Protein AF-A0A4Y8C1L0-F1 (afdb_monomer_lite)

Secondary structure (DSSP, 8-state):
--HHHHHHHHHHHHHHS---S-EEEEEEEEE-SS--SS--TTSPEEEEEEEEE---TTHHHHHHH--------

pLDDT: mean 92.44, std 6.47, range [72.5, 98.56]

Foldseek 3Di:
DDPVVVVVVQVVQVVVDDDPADKDKDKDWDFDPDDPDPPRPGGDIDIDMDMDHDDDPCPPCCVVVNDDDDDDD

Sequence (73 aa):
FSQKDLENAQIELLKANNFQSNVYIRPLIFLGDGVMGLYHIKAPVRVGIAAWEWGAYLGEEGLEKGIKVKISS

Structure (mmCIF, N/CA/C/O backbone):
data_AF-A0A4Y8C1L0-F1
#
_entry.id   AF-A0A4Y8C1L0-F1
#
loop_
_atom_site.group_PDB
_atom_site.id
_atom_site.type_symbol
_atom_site.label_atom_id
_atom_site.label_alt_id
_atom_site.label_comp_id
_atom_site.label_asym_id
_atom_site.label_entity_id
_atom_site.label_seq_id
_atom_site.pdbx_PDB_ins_code
_atom_site.Cartn_x
_atom_site.Cartn_y
_atom_site.Cartn_z
_atom_site.occupancy
_atom_site.B_iso_or_equiv
_atom_site.auth_seq_id
_atom_site.auth_comp_id
_atom_site.auth_asym_id
_atom_site.auth_atom_id
_atom_site.pdbx_PDB_model_num
ATOM 1 N N . PHE A 1 1 ? 1.893 4.505 -14.493 1.00 92.31 1 PHE A N 1
ATOM 2 C CA . PHE A 1 1 ? 0.490 4.558 -14.044 1.00 92.31 1 PHE A CA 1
ATOM 3 C C . PHE A 1 1 ? 0.130 6.001 -13.767 1.00 92.31 1 PHE A C 1
ATOM 5 O O . PHE A 1 1 ? 0.960 6.712 -13.205 1.00 92.31 1 PHE A O 1
ATOM 12 N N . SER A 1 2 ? -1.045 6.445 -14.198 1.00 97.38 2 SER A N 1
ATOM 13 C CA . SER A 1 2 ? -1.603 7.733 -13.792 1.00 97.38 2 SER A CA 1
ATOM 14 C C . SER A 1 2 ? -2.118 7.659 -12.351 1.00 97.38 2 SER A C 1
ATOM 16 O O . SER A 1 2 ? -2.325 6.571 -11.813 1.00 97.38 2 SER A O 1
ATOM 18 N N . GLN A 1 3 ? -2.362 8.813 -11.727 1.00 97.50 3 GLN A N 1
ATOM 19 C CA . GLN A 1 3 ? -3.030 8.864 -10.424 1.00 97.50 3 GLN A CA 1
ATOM 20 C C . GLN A 1 3 ? -4.378 8.128 -10.465 1.00 97.50 3 GLN A C 1
ATOM 22 O O . GLN A 1 3 ? -4.678 7.333 -9.577 1.00 97.50 3 GLN A O 1
ATOM 27 N N . LYS A 1 4 ? -5.149 8.334 -11.540 1.00 98.38 4 LYS A N 1
ATOM 28 C CA . LYS A 1 4 ? -6.468 7.726 -11.695 1.00 98.38 4 LYS A CA 1
ATOM 29 C C . LYS A 1 4 ? -6.401 6.200 -11.780 1.00 98.38 4 LYS A C 1
ATOM 31 O O . LYS A 1 4 ? -7.243 5.527 -11.191 1.00 98.38 4 LYS A O 1
ATOM 36 N N . ASP A 1 5 ? -5.382 5.661 -12.449 1.00 98.19 5 ASP A N 1
ATOM 37 C CA . ASP A 1 5 ? -5.166 4.210 -12.526 1.00 98.19 5 ASP A CA 1
ATOM 38 C C . ASP A 1 5 ? -4.941 3.615 -11.129 1.00 98.19 5 ASP A C 1
ATOM 40 O O . ASP A 1 5 ? -5.509 2.580 -10.792 1.00 98.19 5 ASP A O 1
ATOM 44 N N . LEU A 1 6 ? -4.144 4.289 -10.291 1.00 98.31 6 LEU A N 1
ATOM 45 C CA . LEU A 1 6 ? -3.816 3.820 -8.942 1.00 98.31 6 LEU A CA 1
ATOM 46 C C . LEU A 1 6 ? -4.993 3.940 -7.968 1.00 98.31 6 LEU A C 1
ATOM 48 O O . LEU A 1 6 ? -5.160 3.087 -7.099 1.00 98.31 6 LEU A O 1
ATOM 52 N N . GLU A 1 7 ? -5.811 4.984 -8.091 1.00 98.25 7 GLU A N 1
ATOM 53 C CA . GLU A 1 7 ? -7.053 5.129 -7.323 1.00 98.25 7 GLU A CA 1
ATOM 54 C C . GLU A 1 7 ? -8.051 4.022 -7.674 1.00 98.25 7 GLU A C 1
ATOM 56 O O . GLU A 1 7 ? -8.600 3.368 -6.787 1.00 98.25 7 GLU A O 1
ATOM 61 N N . ASN A 1 8 ? -8.250 3.776 -8.971 1.00 98.56 8 ASN A N 1
ATOM 62 C CA . ASN A 1 8 ? -9.154 2.732 -9.442 1.00 98.56 8 ASN A CA 1
ATOM 63 C C . ASN A 1 8 ? -8.677 1.344 -8.990 1.00 98.56 8 ASN A C 1
ATOM 65 O O . ASN A 1 8 ? -9.482 0.580 -8.465 1.00 98.56 8 ASN A O 1
ATOM 69 N N . ALA A 1 9 ? -7.375 1.054 -9.090 1.00 98.38 9 ALA A N 1
ATOM 70 C CA . ALA A 1 9 ? -6.808 -0.219 -8.649 1.00 98.38 9 ALA A CA 1
ATOM 71 C C . ALA A 1 9 ? -7.003 -0.475 -7.142 1.00 98.38 9 ALA A C 1
ATOM 73 O O . ALA A 1 9 ? -7.258 -1.608 -6.738 1.00 98.38 9 ALA A O 1
ATOM 74 N N . GLN A 1 10 ? -6.934 0.561 -6.296 1.00 98.44 10 GLN A N 1
ATOM 75 C CA . GLN A 1 10 ? -7.242 0.431 -4.864 1.00 98.44 10 GLN A CA 1
ATOM 76 C C . GLN A 1 10 ? -8.717 0.085 -4.628 1.00 98.44 10 GLN A C 1
ATOM 78 O O . GLN A 1 10 ? -9.024 -0.799 -3.831 1.00 98.44 10 GLN A O 1
ATOM 83 N N . ILE A 1 11 ? -9.633 0.751 -5.336 1.00 97.81 11 ILE A N 1
ATOM 84 C CA . ILE A 1 11 ? -11.074 0.480 -5.238 1.00 97.81 11 ILE A CA 1
ATOM 85 C C . ILE A 1 11 ? -11.394 -0.939 -5.722 1.00 97.81 11 ILE A C 1
ATOM 87 O O . ILE A 1 11 ? -12.175 -1.646 -5.088 1.00 97.81 11 ILE A O 1
ATOM 91 N N . GLU A 1 12 ? -10.804 -1.363 -6.839 1.00 98.25 12 GLU A N 1
ATOM 92 C CA . GLU A 1 12 ? -10.971 -2.711 -7.385 1.00 98.25 12 GLU A CA 1
ATOM 93 C C . GLU A 1 12 ? -10.439 -3.779 -6.432 1.00 98.25 12 GLU A C 1
ATOM 95 O O . GLU A 1 12 ? -11.136 -4.760 -6.184 1.00 98.25 12 GLU A O 1
ATOM 100 N N . LEU A 1 13 ? -9.266 -3.559 -5.829 1.00 98.06 13 LEU A N 1
ATOM 101 C CA . LEU A 1 13 ? -8.706 -4.450 -4.815 1.00 98.06 13 LEU A CA 1
ATOM 102 C C . LEU A 1 13 ? -9.674 -4.646 -3.643 1.00 98.06 13 LEU A C 1
ATOM 104 O O . LEU A 1 13 ? -9.900 -5.781 -3.228 1.00 98.06 13 LEU A O 1
ATOM 108 N N . LEU A 1 14 ? -10.259 -3.565 -3.120 1.00 97.31 14 LEU A N 1
ATOM 109 C CA . LEU A 1 14 ? -11.237 -3.659 -2.034 1.00 97.31 14 LEU A CA 1
ATOM 110 C C . LEU A 1 14 ? -12.479 -4.447 -2.454 1.00 97.31 14 LEU A C 1
ATOM 112 O O . LEU A 1 14 ? -12.924 -5.312 -1.712 1.00 97.31 14 LEU A O 1
ATOM 116 N N . LYS A 1 15 ? -13.021 -4.174 -3.647 1.00 97.06 15 LYS A N 1
ATOM 117 C CA . LYS A 1 15 ? -14.219 -4.854 -4.170 1.00 97.06 15 LYS A CA 1
ATOM 118 C C . LYS A 1 15 ? -13.996 -6.338 -4.452 1.00 97.06 15 LYS A C 1
ATOM 120 O O . LYS A 1 15 ? -14.937 -7.116 -4.359 1.00 97.06 15 LYS A O 1
ATOM 125 N N . ALA A 1 16 ? -12.783 -6.716 -4.844 1.00 97.69 16 ALA A N 1
ATOM 126 C CA . ALA A 1 16 ? -12.434 -8.095 -5.166 1.00 97.69 16 ALA A CA 1
ATOM 127 C C . ALA A 1 16 ? -12.259 -8.986 -3.922 1.00 97.69 16 ALA A C 1
ATOM 129 O O . ALA A 1 16 ? -12.185 -10.205 -4.060 1.00 97.69 16 ALA A O 1
ATOM 130 N N . ASN A 1 17 ? -12.176 -8.402 -2.723 1.00 96.75 17 ASN A N 1
ATOM 131 C CA . ASN A 1 17 ? -11.977 -9.117 -1.464 1.00 96.75 17 ASN A CA 1
ATOM 132 C C . ASN A 1 17 ? -13.225 -9.030 -0.570 1.00 96.75 17 ASN A C 1
ATOM 134 O O . ASN A 1 17 ? -13.954 -8.044 -0.585 1.00 96.75 17 ASN A O 1
ATOM 138 N N . ASN A 1 18 ? -13.443 -10.048 0.266 1.00 95.38 18 ASN A N 1
ATOM 139 C CA . ASN A 1 18 ? -14.609 -10.137 1.155 1.00 95.38 18 ASN A CA 1
ATOM 140 C C . ASN A 1 18 ? -14.320 -9.589 2.561 1.00 95.38 18 ASN A C 1
ATOM 142 O O . ASN A 1 18 ? -14.513 -10.293 3.554 1.00 95.38 18 ASN A O 1
ATOM 146 N N . PHE A 1 19 ? -13.854 -8.344 2.657 1.00 96.31 19 PHE A N 1
ATOM 147 C CA . PHE A 1 19 ? -13.624 -7.698 3.951 1.00 96.31 19 PHE A CA 1
ATOM 148 C C . PHE A 1 19 ? -14.951 -7.366 4.656 1.00 96.31 19 PHE A C 1
ATOM 150 O O . PHE A 1 19 ? -15.897 -6.895 4.031 1.00 96.31 19 PHE A O 1
ATOM 157 N N . GLN A 1 20 ? -15.013 -7.624 5.958 1.00 94.62 20 GLN A N 1
ATOM 158 C CA . GLN A 1 20 ? -16.159 -7.420 6.848 1.00 94.62 20 GLN A CA 1
ATOM 159 C C . GLN A 1 20 ? -15.924 -6.292 7.866 1.00 94.62 20 GLN A C 1
ATOM 161 O O . GLN A 1 20 ? -16.860 -5.865 8.539 1.00 94.62 20 GLN A O 1
ATOM 166 N N . SER A 1 21 ? -14.682 -5.825 8.003 1.00 93.00 21 SER A N 1
ATOM 167 C CA . SER A 1 21 ? -14.260 -4.833 8.998 1.00 93.00 21 SER A CA 1
ATOM 168 C C . SER A 1 21 ? -13.490 -3.663 8.368 1.00 93.00 21 SER A C 1
ATOM 170 O O . SER A 1 21 ? -13.401 -3.532 7.149 1.00 93.00 21 SER A O 1
ATOM 172 N N . ASN A 1 22 ? -12.924 -2.794 9.209 1.00 92.25 22 ASN A N 1
ATOM 173 C CA . ASN A 1 22 ? -12.013 -1.732 8.799 1.00 92.25 22 ASN A CA 1
ATOM 174 C C . ASN A 1 22 ? -10.801 -2.318 8.069 1.00 92.25 22 ASN A C 1
ATOM 176 O O . ASN A 1 22 ? -10.094 -3.189 8.582 1.00 92.25 22 ASN A O 1
ATOM 180 N N . VAL A 1 23 ? -10.553 -1.800 6.869 1.00 95.69 23 VAL A N 1
ATOM 181 C CA . VAL A 1 23 ? -9.484 -2.263 5.987 1.00 95.69 23 VAL A CA 1
ATOM 182 C C . VAL A 1 23 ? -8.381 -1.230 5.936 1.00 95.69 23 VAL A C 1
ATOM 184 O O . VAL A 1 23 ? -8.618 -0.037 5.745 1.00 95.69 23 VAL A O 1
ATOM 187 N N . TYR A 1 24 ? -7.156 -1.713 6.038 1.00 95.75 24 TYR A N 1
ATOM 188 C CA . TYR A 1 24 ? -5.978 -0.932 5.751 1.00 95.75 24 TYR A CA 1
ATOM 189 C C . TYR A 1 24 ? -5.472 -1.226 4.343 1.00 95.75 24 TYR A C 1
ATOM 191 O O . TYR A 1 24 ? -5.374 -2.383 3.941 1.00 95.75 24 TYR A O 1
ATOM 199 N N . ILE A 1 25 ? -5.123 -0.173 3.606 1.00 96.69 25 ILE A N 1
ATOM 200 C CA . ILE A 1 25 ? -4.616 -0.255 2.235 1.00 96.69 25 ILE A CA 1
ATOM 201 C C . ILE A 1 25 ? -3.157 0.195 2.233 1.00 96.69 25 ILE A C 1
ATOM 203 O O . ILE A 1 25 ? -2.806 1.232 2.800 1.00 96.69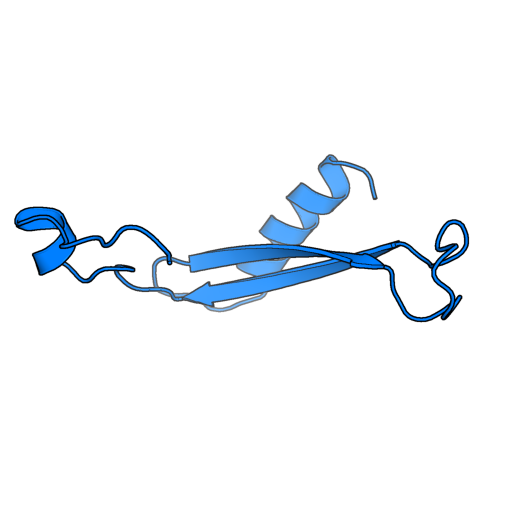 25 ILE A O 1
ATOM 207 N N . ARG A 1 26 ? -2.298 -0.576 1.567 1.00 97.81 26 ARG A N 1
ATOM 208 C CA . ARG A 1 26 ? -0.859 -0.333 1.447 1.00 97.81 26 ARG A CA 1
ATOM 209 C C . ARG A 1 26 ? -0.440 -0.330 -0.025 1.00 97.81 26 ARG A C 1
ATOM 211 O O . ARG A 1 26 ? -0.013 -1.367 -0.538 1.00 97.81 26 ARG A O 1
ATOM 218 N N . PRO A 1 27 ? -0.517 0.819 -0.714 1.00 97.94 27 PRO A N 1
ATOM 219 C CA . PRO A 1 27 ? 0.202 1.014 -1.963 1.00 97.94 27 PRO A CA 1
ATOM 220 C C . PRO A 1 27 ? 1.711 1.048 -1.682 1.00 97.94 27 PRO A C 1
ATOM 222 O O . PRO A 1 27 ? 2.166 1.723 -0.759 1.00 97.94 27 PRO A O 1
ATOM 225 N N . LEU A 1 28 ? 2.492 0.322 -2.474 1.00 98.00 28 LEU A N 1
ATOM 226 C CA . LEU A 1 28 ? 3.948 0.284 -2.421 1.00 98.00 28 LEU A CA 1
ATOM 227 C C . LEU A 1 28 ? 4.497 0.504 -3.828 1.00 98.00 28 LEU A C 1
ATOM 229 O O . LEU A 1 28 ? 4.206 -0.263 -4.744 1.00 98.00 28 LEU A O 1
ATOM 233 N N . ILE A 1 29 ? 5.318 1.538 -3.984 1.00 97.19 29 ILE A N 1
ATOM 234 C CA . ILE A 1 29 ? 6.017 1.854 -5.231 1.00 97.19 29 ILE A CA 1
ATOM 235 C C . ILE A 1 29 ? 7.497 1.576 -4.995 1.00 97.19 29 ILE A C 1
ATOM 237 O O . ILE A 1 29 ? 8.072 2.077 -4.030 1.00 97.19 29 ILE A O 1
ATOM 241 N N . PHE A 1 30 ? 8.105 0.759 -5.848 1.00 95.88 30 PHE A N 1
ATOM 242 C CA . PHE A 1 30 ? 9.481 0.314 -5.667 1.00 95.88 30 PHE A CA 1
ATOM 243 C C . PHE A 1 30 ? 10.195 0.118 -7.003 1.00 95.88 30 PHE A C 1
ATOM 245 O O . PHE A 1 30 ? 9.572 -0.041 -8.053 1.00 95.88 30 PHE A O 1
ATOM 252 N N . LEU A 1 31 ? 11.525 0.133 -6.956 1.00 95.19 31 LEU A N 1
ATOM 253 C CA . LEU A 1 31 ? 12.355 -0.223 -8.099 1.00 95.19 31 LEU A CA 1
ATOM 254 C C . LEU A 1 31 ? 12.412 -1.747 -8.195 1.00 95.19 31 LEU A C 1
ATOM 256 O O . LEU A 1 31 ? 12.824 -2.424 -7.255 1.00 95.19 31 LEU A O 1
ATOM 260 N N . GLY A 1 32 ? 11.923 -2.274 -9.309 1.00 92.38 32 GLY A N 1
ATOM 261 C CA . GLY A 1 32 ? 11.874 -3.695 -9.590 1.00 92.38 32 GLY A CA 1
ATOM 262 C C . GLY A 1 32 ? 13.219 -4.266 -10.019 1.00 92.38 32 GLY A C 1
ATOM 263 O O . GLY A 1 32 ? 14.206 -3.561 -10.227 1.00 92.38 32 GLY A O 1
ATOM 264 N N . ASP A 1 33 ? 13.215 -5.579 -10.200 1.00 88.81 33 ASP A N 1
ATOM 265 C CA . ASP A 1 33 ? 14.285 -6.324 -10.842 1.00 88.81 33 ASP A CA 1
ATOM 266 C C . ASP A 1 33 ? 14.593 -5.762 -12.237 1.00 88.81 33 ASP A C 1
ATOM 268 O O . ASP A 1 33 ? 13.713 -5.536 -13.066 1.00 88.81 33 ASP A O 1
ATOM 272 N N . GLY A 1 34 ? 15.873 -5.494 -12.471 1.00 84.88 34 GLY A N 1
ATOM 273 C CA . GLY A 1 34 ? 16.381 -4.888 -13.691 1.00 84.88 34 GLY A CA 1
ATOM 274 C C . GLY A 1 34 ? 17.865 -4.604 -13.521 1.00 84.88 34 GLY A C 1
ATOM 275 O O . GLY A 1 34 ? 18.685 -5.519 -13.531 1.00 84.88 34 GLY A O 1
ATOM 276 N N . VAL A 1 35 ? 18.221 -3.337 -13.315 1.00 87.00 35 VAL A N 1
ATOM 277 C CA . VAL A 1 35 ? 19.611 -2.944 -13.051 1.00 87.00 35 VAL A CA 1
ATOM 278 C C . VAL A 1 35 ? 19.931 -3.069 -11.560 1.00 87.00 35 VAL A C 1
ATOM 280 O O . VAL A 1 35 ? 19.279 -2.436 -10.739 1.00 87.00 35 VAL A O 1
ATOM 283 N N . MET A 1 36 ? 20.967 -3.847 -11.226 1.00 84.75 36 MET A N 1
ATOM 284 C CA . MET A 1 36 ? 21.386 -4.155 -9.844 1.00 84.75 36 MET A CA 1
ATOM 285 C C . MET A 1 36 ? 22.602 -3.335 -9.369 1.00 84.75 36 MET A C 1
ATOM 287 O O . MET A 1 36 ? 23.392 -3.786 -8.544 1.00 84.75 36 MET A O 1
ATOM 291 N N . GLY A 1 37 ? 22.783 -2.131 -9.917 1.00 87.31 37 GLY A N 1
ATOM 292 C CA . GLY A 1 37 ? 23.814 -1.177 -9.498 1.00 87.31 37 GLY A CA 1
ATOM 293 C C . GLY A 1 37 ? 23.213 0.028 -8.772 1.00 87.31 37 GLY A C 1
ATOM 294 O O . GLY A 1 37 ? 22.025 0.303 -8.902 1.00 87.31 37 GLY A O 1
ATOM 295 N N . LEU A 1 38 ? 24.047 0.799 -8.061 1.00 88.62 38 LEU A N 1
ATOM 296 C CA . LEU A 1 38 ? 23.618 2.040 -7.388 1.00 88.62 38 LEU A CA 1
ATOM 297 C C . LEU A 1 38 ? 22.976 3.049 -8.361 1.00 88.62 38 LEU A C 1
ATOM 299 O O . LEU A 1 38 ? 22.067 3.800 -7.999 1.00 88.62 38 LEU A O 1
ATOM 303 N N . TYR A 1 39 ? 23.442 3.052 -9.613 1.00 92.12 39 TYR A N 1
ATOM 304 C CA . TYR A 1 39 ? 22.853 3.847 -10.682 1.00 92.12 39 TYR A CA 1
ATOM 305 C C . TYR A 1 39 ? 21.579 3.183 -11.219 1.00 92.12 39 TYR A C 1
ATOM 307 O O . TYR A 1 39 ? 21.598 2.364 -12.137 1.00 92.12 39 TYR A O 1
ATOM 315 N N . HIS A 1 40 ? 20.457 3.560 -10.619 1.00 90.06 40 HIS A N 1
ATOM 316 C CA . HIS A 1 40 ? 19.175 2.872 -10.724 1.00 90.06 40 HIS A CA 1
ATOM 317 C C . HIS A 1 40 ? 18.242 3.410 -11.821 1.00 90.06 40 HIS A C 1
ATOM 319 O O . HIS A 1 40 ? 17.103 2.968 -11.918 1.00 90.06 40 HIS A O 1
ATOM 325 N N . ILE A 1 41 ? 18.684 4.350 -12.665 1.00 92.00 41 ILE A N 1
ATOM 326 C CA . ILE A 1 41 ? 17.788 5.083 -13.585 1.00 92.00 41 ILE A CA 1
ATOM 327 C C . ILE A 1 41 ? 17.063 4.196 -14.609 1.00 92.00 41 ILE A C 1
ATOM 329 O O . ILE A 1 41 ? 16.045 4.589 -15.168 1.00 92.00 41 ILE A O 1
ATOM 333 N N . LYS A 1 42 ? 17.611 3.006 -14.878 1.00 92.19 42 LYS A N 1
ATOM 334 C CA . LYS A 1 42 ? 17.036 2.008 -15.789 1.00 92.19 42 LYS A CA 1
ATOM 335 C C . LYS A 1 42 ? 16.307 0.877 -15.055 1.00 92.19 42 LYS A C 1
ATOM 337 O O . LYS A 1 42 ? 15.813 -0.033 -15.714 1.00 92.19 42 LYS A O 1
ATOM 342 N N . ALA A 1 43 ? 16.271 0.889 -13.721 1.00 95.06 43 ALA A N 1
ATOM 343 C CA . ALA A 1 43 ? 15.475 -0.070 -12.969 1.00 95.06 43 ALA A CA 1
ATOM 344 C C . ALA A 1 43 ? 13.984 0.232 -13.206 1.00 95.06 43 ALA A C 1
ATOM 346 O O . ALA A 1 43 ? 13.576 1.395 -13.129 1.00 95.06 43 ALA A O 1
ATOM 347 N N . PRO A 1 44 ? 13.162 -0.778 -13.527 1.00 94.25 44 PRO A N 1
ATOM 348 C CA . PRO A 1 44 ? 11.748 -0.553 -13.774 1.00 94.25 44 PRO A CA 1
ATOM 349 C C . PRO A 1 44 ? 11.060 -0.089 -12.492 1.00 94.25 44 PRO A C 1
ATOM 351 O O . PRO A 1 44 ? 11.344 -0.591 -11.409 1.00 94.25 44 PRO A O 1
ATOM 354 N N . VAL A 1 45 ? 10.103 0.826 -12.602 1.00 94.44 45 VAL A N 1
ATOM 355 C CA . VAL A 1 45 ? 9.234 1.167 -11.471 1.00 94.44 45 VAL A CA 1
ATOM 356 C C . VAL A 1 45 ? 8.092 0.156 -11.427 1.00 94.44 45 VAL A C 1
ATOM 358 O O . VAL A 1 45 ? 7.333 0.027 -12.389 1.00 94.44 45 VAL A O 1
ATOM 361 N N . ARG A 1 46 ? 7.962 -0.561 -10.312 1.00 96.06 46 ARG A N 1
ATOM 362 C CA . ARG A 1 46 ? 6.863 -1.489 -10.034 1.00 96.06 46 ARG A CA 1
ATOM 363 C C . ARG A 1 46 ? 5.961 -0.911 -8.947 1.00 96.06 46 ARG A C 1
ATOM 365 O O . ARG A 1 46 ? 6.403 -0.157 -8.080 1.00 96.06 46 ARG A O 1
ATOM 372 N N . VAL A 1 47 ? 4.684 -1.273 -9.005 1.00 97.88 47 VAL A N 1
ATOM 373 C CA . VAL A 1 47 ? 3.686 -0.902 -8.000 1.00 97.88 47 VAL A CA 1
ATOM 374 C C . VAL A 1 47 ? 2.984 -2.166 -7.530 1.00 97.88 47 VAL A C 1
ATOM 376 O O . VAL A 1 47 ? 2.532 -2.960 -8.351 1.00 97.88 47 VAL A O 1
ATOM 379 N N . GLY A 1 48 ? 2.907 -2.350 -6.216 1.00 97.62 48 GLY A N 1
ATOM 380 C CA . GLY A 1 48 ? 2.057 -3.342 -5.565 1.00 97.62 48 GLY A CA 1
ATOM 381 C C . GLY A 1 48 ? 1.031 -2.639 -4.685 1.00 97.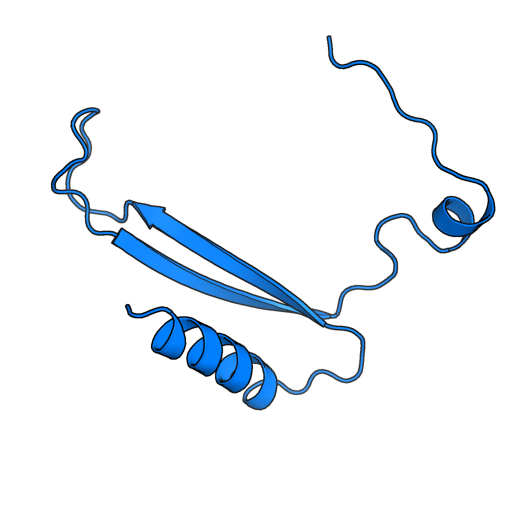62 48 GLY A C 1
ATOM 382 O O . GLY A 1 48 ? 1.338 -1.618 -4.075 1.00 97.62 48 GLY A O 1
ATOM 383 N N . ILE A 1 49 ? -0.189 -3.162 -4.617 1.00 98.38 49 ILE A N 1
ATOM 384 C CA . ILE A 1 49 ? -1.234 -2.646 -3.729 1.00 98.38 49 ILE A CA 1
ATOM 385 C C . ILE A 1 49 ? -1.785 -3.842 -2.964 1.00 98.38 49 ILE A C 1
ATOM 387 O O . ILE A 1 49 ? -2.266 -4.796 -3.570 1.00 98.38 49 ILE A O 1
ATOM 391 N N . ALA A 1 50 ? -1.672 -3.798 -1.642 1.00 97.94 50 ALA A N 1
ATOM 392 C CA . ALA A 1 50 ? -2.194 -4.823 -0.749 1.00 97.94 50 ALA A CA 1
ATOM 393 C C . ALA A 1 50 ? -3.219 -4.212 0.207 1.00 97.94 50 ALA A C 1
ATOM 395 O O . ALA A 1 50 ? -3.147 -3.023 0.524 1.00 97.94 50 ALA A O 1
ATOM 396 N N . ALA A 1 51 ? -4.163 -5.027 0.664 1.00 97.75 51 ALA A N 1
ATOM 397 C CA . ALA A 1 51 ? -5.161 -4.633 1.643 1.00 97.75 51 ALA A CA 1
ATOM 398 C C . ALA A 1 51 ? -5.469 -5.803 2.579 1.00 97.75 51 ALA A C 1
ATOM 400 O O . ALA A 1 51 ? -5.425 -6.9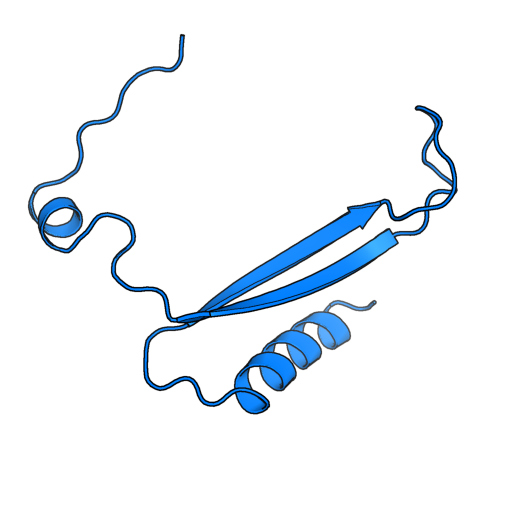59 2.158 1.00 97.75 51 ALA A O 1
ATOM 401 N N . TRP A 1 52 ? -5.748 -5.501 3.842 1.00 96.31 52 TRP A N 1
ATOM 402 C CA . TRP A 1 52 ? -6.160 -6.477 4.851 1.00 96.31 52 TRP A CA 1
ATOM 403 C C . TRP A 1 52 ? -6.950 -5.787 5.962 1.00 96.31 52 TRP A C 1
ATOM 405 O O . TRP A 1 52 ? -6.848 -4.573 6.156 1.00 96.31 52 TRP A O 1
ATOM 415 N N . GLU A 1 53 ? -7.737 -6.562 6.700 1.00 95.31 53 GLU A N 1
ATOM 416 C CA . GLU A 1 53 ? -8.472 -6.051 7.855 1.00 95.31 53 GLU A CA 1
ATOM 417 C C . GLU A 1 53 ? -7.504 -5.709 8.985 1.00 95.31 53 GLU A C 1
ATOM 419 O O . GLU A 1 53 ? -6.640 -6.513 9.343 1.00 95.31 53 GLU A O 1
ATOM 424 N N . TRP A 1 54 ? -7.639 -4.514 9.556 1.00 89.00 54 TRP A N 1
ATOM 425 C CA . TRP A 1 54 ? -6.779 -4.064 10.643 1.00 89.00 54 TRP A CA 1
ATOM 426 C C . TRP A 1 54 ? -7.611 -3.451 11.768 1.00 89.00 54 TRP A C 1
ATOM 428 O O . TRP A 1 54 ? -8.373 -2.510 11.555 1.00 89.00 54 TRP A O 1
ATOM 438 N N . GLY A 1 55 ? -7.458 -3.997 12.977 1.00 80.38 55 GLY A N 1
ATOM 439 C CA . GLY A 1 55 ? -8.008 -3.413 14.201 1.00 80.38 55 GLY A CA 1
ATOM 440 C C . GLY A 1 55 ? -7.245 -2.166 14.669 1.00 80.38 55 GLY A C 1
ATOM 441 O O . GLY A 1 55 ? -6.365 -1.652 13.978 1.00 80.38 55 GLY A O 1
ATOM 442 N N . ALA A 1 56 ? -7.564 -1.684 15.874 1.00 75.56 56 ALA A N 1
ATOM 443 C CA . ALA A 1 56 ? -6.915 -0.511 16.461 1.00 75.56 56 ALA A CA 1
ATOM 444 C C . ALA A 1 56 ? -5.388 -0.698 16.569 1.00 75.56 56 ALA A C 1
ATOM 446 O O . ALA A 1 56 ? -4.909 -1.566 17.297 1.00 75.56 56 ALA A O 1
ATOM 447 N N . TYR A 1 57 ? -4.623 0.150 15.870 1.00 72.50 57 TYR A N 1
ATOM 448 C CA . TYR A 1 57 ? -3.162 0.032 15.740 1.00 72.50 57 TYR A CA 1
ATOM 449 C C . TYR A 1 57 ? -2.411 0.044 17.084 1.00 72.50 57 TYR A C 1
ATOM 451 O O . TYR A 1 57 ? -1.419 -0.661 17.245 1.00 72.50 57 TYR A O 1
ATOM 459 N N . LEU A 1 58 ? -2.893 0.829 18.052 1.00 78.12 58 LEU A N 1
ATOM 460 C CA . LEU A 1 58 ? -2.309 0.968 19.394 1.00 78.12 58 LEU A CA 1
ATOM 461 C C . LEU A 1 58 ? -3.213 0.384 20.495 1.00 78.12 58 LEU A C 1
ATOM 463 O O . LEU A 1 58 ? -3.007 0.666 21.675 1.00 78.12 58 LEU A O 1
ATOM 467 N N . GLY A 1 59 ? -4.216 -0.413 20.109 1.00 79.75 59 GLY A N 1
ATOM 468 C CA . GLY A 1 59 ? -5.299 -0.841 20.994 1.00 79.75 59 GLY A CA 1
ATOM 469 C C . GLY A 1 59 ? -6.219 0.312 21.418 1.00 79.75 59 GLY A C 1
ATOM 470 O O . GLY A 1 59 ? -5.904 1.488 21.237 1.00 79.75 59 GLY A O 1
ATOM 471 N N . GLU A 1 60 ? -7.375 -0.022 21.988 1.00 78.88 60 GLU A N 1
ATOM 472 C CA . GLU A 1 60 ? -8.331 0.976 22.498 1.00 78.88 60 GLU A CA 1
ATOM 473 C C . GLU A 1 60 ? -7.761 1.743 23.699 1.00 78.88 60 GLU A C 1
ATOM 475 O O . GLU A 1 60 ? -7.864 2.964 23.771 1.00 78.88 60 GLU A O 1
ATOM 480 N N . GLU A 1 61 ? -7.042 1.058 24.591 1.00 80.75 61 GLU A N 1
ATOM 481 C CA . GLU A 1 61 ? -6.444 1.686 25.773 1.00 80.75 61 GLU A CA 1
ATOM 482 C C . GLU A 1 61 ? -5.404 2.761 25.413 1.00 80.75 61 GLU A C 1
ATOM 484 O O . GLU A 1 61 ? -5.349 3.811 26.053 1.00 80.75 61 GLU A O 1
ATOM 489 N N . GLY A 1 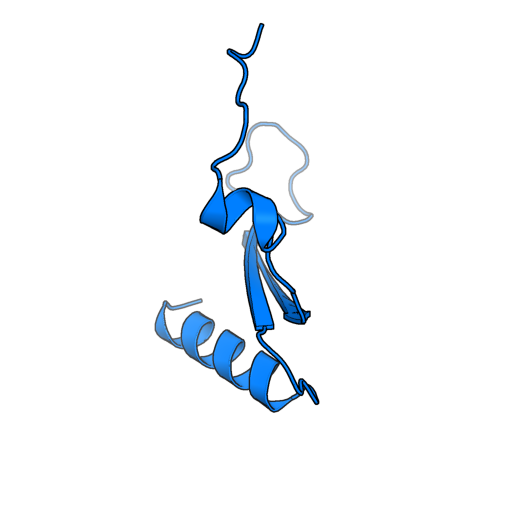62 ? -4.597 2.531 24.371 1.00 80.88 62 GLY A N 1
ATOM 490 C CA . GLY A 1 62 ? -3.618 3.510 23.897 1.00 80.88 62 GLY A CA 1
ATOM 491 C C . GLY A 1 62 ? -4.263 4.746 23.265 1.00 80.88 62 GLY A C 1
ATOM 492 O O . GLY A 1 62 ? -3.682 5.830 23.321 1.00 80.88 62 GLY A O 1
ATOM 493 N N . LEU A 1 63 ? -5.466 4.599 22.699 1.00 81.12 63 LEU A N 1
ATOM 494 C CA . LEU A 1 63 ? -6.269 5.710 22.182 1.00 81.12 63 LEU A CA 1
ATOM 495 C C . LEU A 1 63 ? -6.888 6.538 23.317 1.00 81.12 63 LEU A C 1
ATOM 497 O O . LEU A 1 63 ? -6.908 7.762 23.225 1.00 81.12 63 LEU A O 1
ATOM 501 N N . GLU A 1 64 ? -7.349 5.894 24.391 1.00 88.25 64 GLU A N 1
ATOM 502 C CA . GLU A 1 64 ? -7.986 6.572 25.529 1.00 88.25 64 GLU A CA 1
ATOM 503 C C . GLU A 1 64 ? -6.984 7.223 26.491 1.0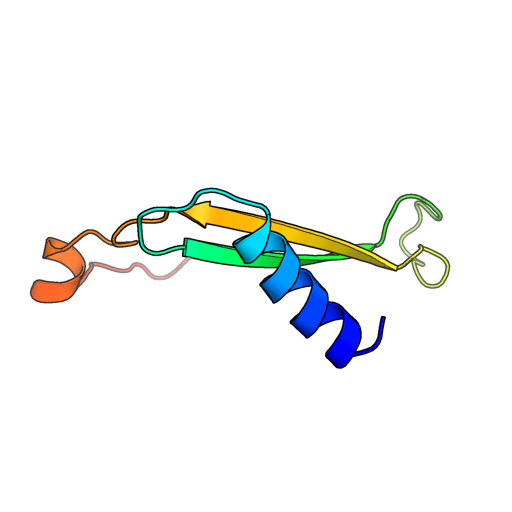0 88.25 64 GLU A C 1
ATOM 505 O O . GLU A 1 64 ? -7.191 8.346 26.949 1.00 88.25 64 GLU A O 1
ATOM 510 N N . LYS A 1 65 ? -5.900 6.514 26.828 1.00 92.88 65 LYS A N 1
ATOM 511 C CA . LYS A 1 65 ? -4.949 6.910 27.885 1.00 92.88 65 LYS A CA 1
ATOM 512 C C . LYS A 1 65 ? -3.645 7.497 27.347 1.00 92.88 65 LYS A C 1
ATOM 514 O O . LYS A 1 65 ? -2.817 7.972 28.126 1.00 92.88 65 LYS A O 1
ATOM 519 N N . GLY A 1 66 ? -3.459 7.475 26.029 1.00 89.62 66 GLY A N 1
ATOM 520 C CA . GLY A 1 66 ? -2.205 7.827 25.373 1.00 89.62 66 GLY A CA 1
ATOM 521 C C . GLY A 1 66 ? -1.151 6.718 25.463 1.00 89.62 66 GLY A C 1
ATOM 522 O O . GLY A 1 66 ? -1.249 5.776 26.251 1.00 89.62 66 GLY A O 1
ATOM 523 N N . ILE A 1 67 ? -0.106 6.840 24.641 1.00 91.75 67 ILE A N 1
ATOM 524 C CA . ILE A 1 67 ? 1.006 5.883 24.584 1.00 91.75 67 ILE A CA 1
ATOM 525 C C . ILE A 1 67 ? 2.312 6.496 25.088 1.00 91.75 67 ILE A C 1
ATOM 527 O O . ILE A 1 67 ? 2.570 7.691 24.938 1.00 91.75 67 ILE A O 1
ATOM 531 N N . LYS A 1 68 ? 3.180 5.654 25.653 1.00 91.88 68 LYS A N 1
ATOM 532 C CA . LYS A 1 68 ? 4.558 6.042 25.971 1.00 91.88 68 LYS A CA 1
ATOM 533 C C . LYS A 1 68 ? 5.415 5.938 24.714 1.00 91.88 68 LYS A C 1
ATOM 535 O O .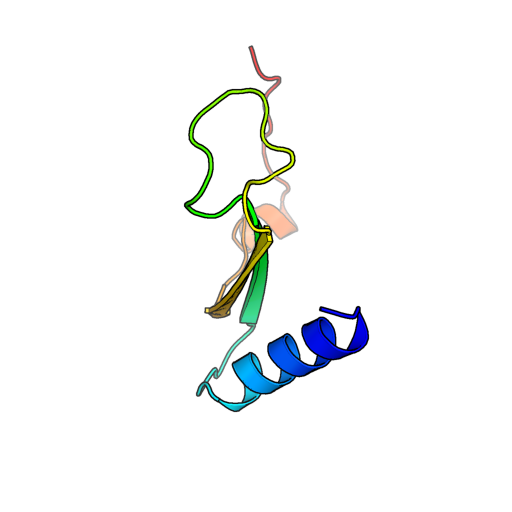 LYS A 1 68 ? 5.445 4.895 24.069 1.00 91.88 68 LYS A O 1
ATOM 540 N N . VAL A 1 69 ? 6.147 7.002 24.407 1.00 93.62 69 VAL A N 1
ATOM 541 C CA . VAL A 1 69 ? 7.098 7.060 23.290 1.00 93.62 69 VAL A CA 1
ATOM 542 C C . VAL A 1 69 ? 8.517 7.287 23.808 1.00 93.62 69 VAL A C 1
ATOM 544 O O . VAL A 1 69 ? 8.717 7.725 24.942 1.00 93.62 69 VAL A O 1
ATOM 547 N N . LYS A 1 70 ? 9.520 6.977 22.984 1.00 95.06 70 LYS A N 1
ATOM 548 C CA . LYS A 1 70 ? 10.940 7.068 23.337 1.00 95.06 70 LYS A CA 1
ATOM 549 C C . LYS A 1 70 ? 11.712 7.787 22.231 1.00 95.06 70 LYS A C 1
ATOM 551 O O . LYS A 1 70 ? 11.453 7.566 21.054 1.00 95.06 70 LYS A O 1
ATOM 556 N N . ILE A 1 71 ? 12.686 8.613 22.620 1.00 95.44 71 ILE A N 1
ATOM 557 C CA . ILE A 1 71 ? 13.665 9.201 21.691 1.00 95.44 71 ILE A CA 1
ATOM 558 C C . ILE A 1 71 ? 14.567 8.081 21.162 1.00 95.44 71 ILE A C 1
ATOM 560 O O . ILE A 1 71 ? 15.170 7.368 21.976 1.00 95.44 71 ILE A O 1
ATOM 564 N N . SER A 1 72 ? 14.636 7.949 19.834 1.00 90.19 72 SER A N 1
ATOM 565 C CA . SER A 1 72 ? 15.534 7.018 19.143 1.00 90.19 72 SER A CA 1
ATOM 566 C C . SER A 1 72 ? 16.988 7.371 19.452 1.00 90.19 72 SER A C 1
ATOM 568 O O . SER A 1 72 ? 17.346 8.548 19.448 1.00 90.19 72 SER A O 1
ATOM 570 N N . SER A 1 73 ? 17.799 6.357 19.732 1.00 81.00 73 SER A N 1
ATOM 571 C CA . SER A 1 73 ? 19.239 6.457 20.003 1.00 81.00 73 SER A CA 1
ATOM 572 C C . SER A 1 73 ? 20.044 5.852 18.872 1.00 81.00 73 SER A C 1
ATOM 574 O O . SER A 1 73 ? 19.589 4.788 18.395 1.00 81.00 73 SER A O 1
#

Radius of gyration: 18.04 Å; chains: 1; bounding box: 40×19×44 Å